Protein AF-A0A8S0S794-F1 (afdb_monomer_lite)

Sequence (117 aa):
MAPVIATTTTSLPPKKWSLDSWKSKPAWQLPEYPDKDSLESVLETIESFPPIVFAGEARSLEEKLGQAALGNAFLLQGGDCAESFREFNVDKVRDTFIVLLQMSLVLMFGGQVPVIK

Organism: NCBI:txid158383

Radius of gyration: 22.06 Å; chains: 1; bounding box: 58×30×50 Å

Structure (mmCIF, N/CA/C/O backbone):
data_AF-A0A8S0S794-F1
#
_entry.id   AF-A0A8S0S794-F1
#
loop_
_atom_site.group_PDB
_atom_site.id
_atom_site.type_symbol
_atom_site.label_atom_id
_atom_site.label_alt_id
_atom_site.label_comp_id
_atom_site.label_asym_id
_atom_site.label_entity_id
_atom_site.label_seq_id
_atom_site.pdbx_PDB_ins_code
_atom_site.Cartn_x
_atom_site.Cartn_y
_atom_site.Cartn_z
_atom_site.occupancy
_atom_site.B_iso_or_equiv
_atom_site.auth_seq_id
_atom_site.auth_comp_id
_atom_site.auth_asym_id
_atom_site.auth_atom_id
_atom_site.pdbx_PDB_model_num
ATOM 1 N N . MET A 1 1 ? -41.865 -16.484 -25.463 1.00 42.53 1 MET A N 1
ATOM 2 C CA . MET A 1 1 ? -41.442 -15.073 -25.319 1.00 42.53 1 MET A CA 1
ATOM 3 C C . MET A 1 1 ? -42.190 -14.484 -24.136 1.00 42.53 1 MET A C 1
ATOM 5 O O . MET A 1 1 ? -43.372 -14.205 -24.265 1.00 42.53 1 MET A O 1
ATOM 9 N N . ALA A 1 2 ? -41.543 -14.410 -22.973 1.00 41.00 2 ALA A N 1
ATOM 10 C CA . ALA A 1 2 ? -42.081 -13.742 -21.787 1.00 41.00 2 ALA A CA 1
ATOM 11 C C . ALA A 1 2 ? -41.574 -12.284 -21.761 1.00 41.00 2 ALA A C 1
ATOM 13 O O . ALA A 1 2 ? -40.445 -12.052 -22.201 1.00 41.00 2 ALA A O 1
ATOM 14 N N . PRO A 1 3 ? -42.377 -11.308 -21.307 1.00 45.00 3 PRO A N 1
ATOM 15 C CA . PRO A 1 3 ? -42.008 -9.899 -21.351 1.00 45.00 3 PRO A CA 1
ATOM 16 C C . PRO A 1 3 ? -41.015 -9.560 -20.232 1.00 45.00 3 PRO A C 1
ATOM 18 O O . PRO A 1 3 ? -41.170 -9.990 -19.091 1.00 45.00 3 PRO A O 1
ATOM 21 N N . VAL A 1 4 ? -39.988 -8.780 -20.569 1.00 51.53 4 VAL A N 1
ATOM 22 C CA . VAL A 1 4 ? -38.998 -8.259 -19.620 1.00 51.53 4 VAL A CA 1
ATOM 23 C C . VAL A 1 4 ? -39.615 -7.065 -18.892 1.00 51.53 4 VAL A C 1
ATOM 25 O O . VAL A 1 4 ? -39.948 -6.059 -19.515 1.00 51.53 4 VAL A O 1
ATOM 28 N N . ILE A 1 5 ? -39.790 -7.184 -17.575 1.00 49.19 5 ILE A N 1
ATOM 29 C CA . ILE A 1 5 ? -40.223 -6.087 -16.704 1.00 49.19 5 ILE A CA 1
ATOM 30 C C . ILE A 1 5 ? -39.025 -5.152 -16.518 1.00 49.19 5 ILE A C 1
ATOM 32 O O . ILE A 1 5 ? -37.982 -5.563 -16.016 1.00 49.19 5 ILE A O 1
ATOM 36 N N . ALA A 1 6 ? -39.170 -3.900 -16.950 1.00 47.84 6 ALA A N 1
ATOM 37 C CA . ALA A 1 6 ? -38.169 -2.863 -16.757 1.00 47.84 6 ALA A CA 1
ATOM 38 C C . ALA A 1 6 ? -38.046 -2.528 -15.263 1.00 47.84 6 ALA A C 1
ATOM 40 O O . ALA A 1 6 ? -38.945 -1.926 -14.673 1.00 47.84 6 ALA A O 1
ATOM 41 N N . THR A 1 7 ? -36.932 -2.915 -14.645 1.00 41.50 7 THR A N 1
ATOM 42 C CA . THR A 1 7 ? -36.584 -2.500 -13.286 1.00 41.50 7 THR A CA 1
ATOM 43 C C . THR A 1 7 ? -36.271 -1.008 -13.310 1.00 41.50 7 THR A C 1
ATOM 45 O O . THR A 1 7 ? -35.265 -0.579 -13.871 1.00 41.50 7 THR A O 1
ATOM 48 N N . THR A 1 8 ? -37.150 -0.197 -12.730 1.00 40.53 8 THR A N 1
ATOM 49 C CA . THR A 1 8 ? -36.900 1.227 -12.515 1.00 40.53 8 THR A CA 1
ATOM 50 C C . THR A 1 8 ? -35.748 1.366 -11.522 1.00 40.53 8 THR A C 1
ATOM 52 O O . THR A 1 8 ? -35.903 1.095 -10.332 1.00 40.53 8 THR A O 1
ATOM 55 N N . TH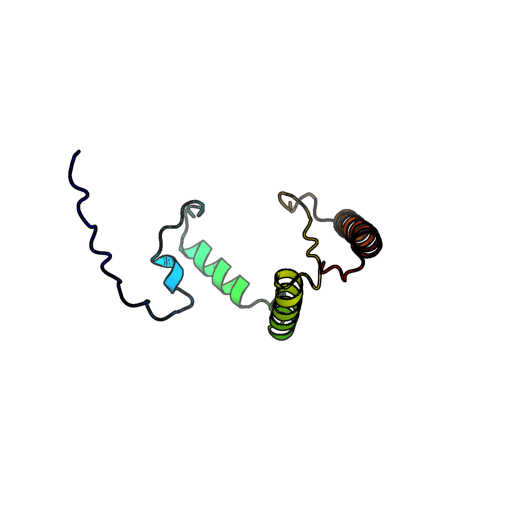R A 1 9 ? -34.567 1.749 -12.003 1.00 42.56 9 THR A N 1
ATOM 56 C CA . THR A 1 9 ? -33.424 2.085 -11.153 1.00 42.56 9 THR A CA 1
ATOM 57 C C . THR A 1 9 ? -33.735 3.400 -10.441 1.00 42.56 9 THR A C 1
ATOM 59 O O . THR A 1 9 ? -33.494 4.481 -10.972 1.00 42.56 9 THR A O 1
ATOM 62 N N . THR A 1 10 ? -34.311 3.331 -9.242 1.00 42.38 10 THR A N 1
ATOM 63 C CA . THR A 1 10 ? -34.431 4.496 -8.360 1.00 42.38 10 THR A CA 1
ATOM 64 C C . THR A 1 10 ? -33.024 4.910 -7.932 1.00 42.38 10 THR A C 1
ATOM 66 O O . THR A 1 10 ? -32.448 4.338 -7.006 1.00 42.38 10 THR A O 1
ATOM 69 N N . SER A 1 11 ? -32.433 5.880 -8.632 1.00 45.31 11 SER A N 1
ATOM 70 C CA . SER A 1 11 ? -31.151 6.475 -8.261 1.00 45.31 11 SER A CA 1
ATOM 71 C C . SER A 1 11 ? -31.338 7.323 -7.001 1.00 45.31 11 SER A C 1
ATOM 73 O O . SER A 1 11 ? -31.783 8.470 -7.066 1.00 45.31 11 SER A O 1
ATOM 75 N N . LEU A 1 12 ? -31.023 6.751 -5.839 1.00 55.22 12 LEU A N 1
ATOM 76 C CA . LEU A 1 12 ? -30.865 7.520 -4.607 1.00 55.22 12 LEU A CA 1
ATOM 77 C C . LEU A 1 12 ? -29.739 8.553 -4.813 1.00 55.22 12 LEU A C 1
ATOM 79 O O . LEU A 1 12 ? -28.697 8.193 -5.370 1.00 55.22 12 LEU A O 1
ATOM 83 N N . PRO A 1 13 ? -29.910 9.815 -4.379 1.00 56.59 13 PRO A N 1
ATOM 84 C CA . PRO A 1 13 ? -28.862 10.823 -4.494 1.00 56.59 13 PRO A CA 1
ATOM 85 C C . PRO A 1 13 ? -27.599 10.347 -3.758 1.00 56.59 13 PRO A C 1
ATOM 87 O O . PRO A 1 13 ? -27.716 9.696 -2.710 1.00 56.59 13 PRO A O 1
ATOM 90 N N . PRO A 1 14 ? -26.389 10.640 -4.270 1.00 59.72 14 PRO A N 1
ATOM 91 C CA . PRO A 1 14 ? -25.165 10.238 -3.597 1.00 59.72 14 PRO A CA 1
ATOM 92 C C . PRO A 1 14 ? -25.147 10.882 -2.209 1.00 59.72 14 PRO A C 1
ATOM 94 O O . PRO A 1 14 ? -25.150 12.107 -2.080 1.00 59.72 14 PRO A O 1
ATOM 97 N N . LYS A 1 15 ? -25.166 10.058 -1.153 1.00 68.25 15 LYS A N 1
ATOM 98 C CA . LYS A 1 15 ? -24.903 10.539 0.209 1.00 68.25 15 LYS A CA 1
ATOM 99 C C . LYS A 1 15 ? -23.586 11.321 0.173 1.00 68.25 15 LYS A C 1
ATOM 101 O O . LYS A 1 15 ? -22.595 10.813 -0.351 1.00 68.25 15 LYS A O 1
ATOM 106 N N . LYS A 1 16 ? -23.589 12.544 0.713 1.00 87.44 16 LYS A N 1
ATOM 107 C CA . LYS A 1 16 ? -22.389 13.382 0.836 1.00 87.44 16 LYS A CA 1
ATOM 108 C C . LYS A 1 16 ? -21.302 12.576 1.553 1.00 87.44 16 LYS A C 1
ATOM 110 O O . LYS A 1 16 ? -21.571 12.001 2.607 1.00 87.44 16 LYS A O 1
ATOM 115 N N . TRP A 1 17 ? -20.117 12.500 0.954 1.00 92.69 17 TRP A N 1
ATOM 116 C CA . TRP A 1 17 ? -18.995 11.756 1.518 1.00 92.69 17 TRP A CA 1
ATOM 117 C C . TRP A 1 17 ? -18.602 12.324 2.890 1.00 92.69 17 TRP A C 1
ATOM 119 O O . TRP A 1 17 ? -18.549 13.541 3.079 1.00 92.69 17 TRP A O 1
ATOM 129 N N . SER A 1 18 ? -18.343 11.424 3.834 1.00 94.12 18 SER A N 1
ATOM 130 C CA . SER A 1 18 ? -17.732 11.688 5.139 1.00 94.12 18 SER A CA 1
ATOM 131 C C . SER A 1 18 ? -16.912 10.466 5.557 1.00 94.12 18 SER A C 1
ATOM 133 O O . SER A 1 18 ? -17.135 9.370 5.028 1.00 94.12 18 SER A O 1
ATOM 135 N N . LEU A 1 19 ? -16.000 10.635 6.518 1.00 90.12 19 LEU A N 1
ATOM 136 C CA . LEU A 1 19 ? -15.127 9.560 7.006 1.00 90.12 19 LEU A CA 1
ATOM 137 C C . LEU A 1 19 ? -15.914 8.323 7.472 1.00 90.12 19 LEU A C 1
ATOM 139 O O . LEU A 1 19 ? -15.535 7.205 7.150 1.00 90.12 19 LEU A O 1
ATOM 143 N N . ASP A 1 20 ? -17.067 8.511 8.118 1.00 92.69 20 ASP A N 1
ATOM 144 C CA . ASP A 1 20 ? -17.905 7.410 8.617 1.00 92.69 20 ASP A CA 1
ATOM 145 C C . ASP A 1 20 ? -18.941 6.882 7.616 1.00 92.69 20 ASP A C 1
ATOM 147 O O . ASP A 1 20 ? -19.671 5.932 7.908 1.00 92.69 20 ASP A O 1
ATOM 151 N N . SER A 1 21 ? -19.045 7.474 6.424 1.00 93.69 21 SER A N 1
ATOM 152 C CA . SER A 1 21 ? -20.118 7.138 5.475 1.00 93.69 21 SER A CA 1
ATOM 153 C C . SER A 1 21 ? -20.108 5.662 5.035 1.00 93.69 21 SER A C 1
ATOM 155 O O . SER A 1 21 ? -21.174 5.106 4.731 1.00 93.69 21 SER A O 1
ATOM 157 N N . TRP A 1 22 ? -18.940 5.005 5.071 1.00 93.19 22 TRP A N 1
ATOM 158 C CA . TRP A 1 22 ? -18.763 3.587 4.738 1.00 93.19 22 TRP A CA 1
ATOM 159 C C . TRP A 1 22 ? -19.434 2.642 5.744 1.00 93.19 22 TRP A C 1
ATOM 161 O O . TRP A 1 22 ? -19.937 1.603 5.327 1.00 93.19 22 TRP A O 1
ATOM 171 N N . LYS A 1 23 ? -19.550 3.024 7.027 1.00 91.81 23 LYS A N 1
ATOM 172 C CA . LYS A 1 23 ? -20.187 2.205 8.083 1.00 91.81 23 LYS A CA 1
ATOM 173 C C . LYS A 1 23 ? -21.663 1.904 7.786 1.00 91.81 23 LYS A C 1
ATOM 175 O O . LYS A 1 23 ? -22.233 0.964 8.322 1.00 91.81 23 LYS A O 1
ATOM 180 N N . SER A 1 24 ? -22.292 2.699 6.914 1.00 93.06 24 SER A N 1
ATOM 181 C CA . SER A 1 24 ? -23.677 2.496 6.465 1.00 93.06 24 SER A CA 1
ATOM 182 C C . SER A 1 24 ? -23.826 1.551 5.262 1.00 93.06 24 SER A C 1
ATOM 184 O O . SER A 1 24 ? -24.940 1.370 4.765 1.00 93.06 24 SER A O 1
ATOM 186 N N . LYS A 1 25 ? -22.722 1.000 4.742 1.00 92.81 25 LYS A N 1
ATOM 187 C CA . LYS A 1 25 ? -22.692 0.104 3.579 1.00 92.81 25 LYS A CA 1
ATOM 188 C C . LYS A 1 25 ? -22.486 -1.353 4.021 1.00 92.81 25 LYS A C 1
ATOM 190 O O . LYS A 1 25 ? -21.875 -1.580 5.061 1.00 92.81 25 LYS A O 1
ATOM 195 N N . PRO A 1 26 ? -22.959 -2.345 3.242 1.00 95.06 26 PRO A N 1
ATOM 196 C CA . PRO A 1 26 ? -22.663 -3.748 3.520 1.00 95.06 26 PRO A CA 1
ATOM 197 C C . PRO A 1 26 ? -21.150 -4.019 3.490 1.00 95.06 26 PRO A C 1
ATOM 199 O O . PRO A 1 26 ? -20.492 -3.682 2.507 1.00 95.06 26 PRO A O 1
ATOM 202 N N . ALA A 1 27 ? -20.619 -4.651 4.539 1.00 94.44 27 ALA A N 1
ATOM 203 C CA . ALA A 1 27 ? -19.223 -5.077 4.650 1.00 94.44 27 ALA A CA 1
ATOM 204 C C . ALA A 1 27 ? -19.172 -6.523 5.178 1.00 94.44 27 ALA A C 1
ATOM 206 O O . ALA A 1 27 ? -19.787 -6.820 6.198 1.00 94.44 27 ALA A O 1
ATOM 207 N N . TRP A 1 28 ? -18.494 -7.432 4.465 1.00 94.50 28 TRP A N 1
ATOM 208 C CA . TRP A 1 28 ? -18.593 -8.883 4.718 1.00 94.50 28 TRP A CA 1
ATOM 209 C C . TRP A 1 28 ? -17.451 -9.495 5.536 1.00 94.50 28 TRP A C 1
ATOM 211 O O . TRP A 1 28 ? -17.655 -10.526 6.158 1.00 94.50 28 TRP A O 1
ATOM 221 N N . GLN A 1 29 ? -16.258 -8.901 5.518 1.00 95.50 29 GLN A N 1
ATOM 222 C CA . GLN A 1 29 ? -15.042 -9.482 6.111 1.00 95.50 29 GLN A CA 1
ATOM 223 C C . GLN A 1 29 ? -14.567 -8.689 7.338 1.00 95.50 29 GLN A C 1
ATOM 225 O O . GLN A 1 29 ? -13.369 -8.568 7.581 1.00 95.50 29 GLN A O 1
ATOM 230 N N . LEU A 1 30 ? -15.500 -8.077 8.075 1.00 94.25 30 LEU A N 1
ATOM 231 C CA . LEU A 1 30 ? -15.159 -7.344 9.291 1.00 94.25 30 LEU A CA 1
ATOM 232 C C . LEU A 1 30 ? -15.056 -8.304 10.480 1.00 94.25 30 LEU A C 1
ATOM 234 O O . LEU A 1 30 ? -15.936 -9.150 10.644 1.00 94.25 30 LEU A O 1
ATOM 238 N N . PRO A 1 31 ? -14.025 -8.165 11.325 1.00 94.81 31 PRO A N 1
ATOM 239 C CA . PRO A 1 31 ? -13.963 -8.893 12.582 1.00 94.81 31 PRO A CA 1
ATOM 240 C C . PRO A 1 31 ? -15.040 -8.399 13.557 1.00 94.81 31 PRO A C 1
ATOM 242 O O . PRO A 1 31 ? -15.346 -7.206 13.627 1.00 94.81 31 PRO A O 1
ATOM 245 N N . GLU A 1 32 ? -15.581 -9.320 14.351 1.00 94.44 32 GLU A N 1
ATOM 246 C CA . GLU A 1 32 ? -16.445 -8.997 15.485 1.00 94.44 32 GLU A CA 1
ATOM 247 C C . GLU A 1 32 ? -15.584 -8.834 16.742 1.00 94.44 32 GLU A C 1
ATOM 249 O O . GLU A 1 32 ? -15.047 -9.805 17.278 1.00 94.44 32 GLU A O 1
ATOM 254 N N . TYR A 1 33 ? -15.431 -7.593 17.208 1.00 95.56 33 TYR A N 1
ATOM 255 C CA . TYR A 1 33 ? -14.737 -7.307 18.462 1.00 95.56 33 TYR A CA 1
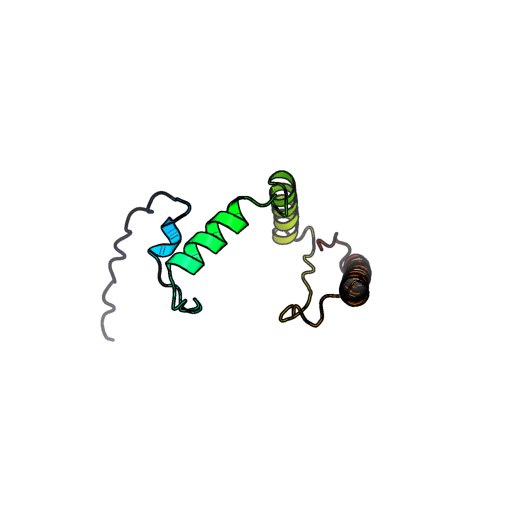ATOM 256 C C . TYR A 1 33 ? -15.708 -7.450 19.646 1.00 95.56 33 TYR A C 1
ATOM 258 O O . TYR A 1 33 ? -16.764 -6.813 19.635 1.00 95.56 33 TYR A O 1
ATOM 266 N N . PRO A 1 34 ? -15.377 -8.256 20.673 1.00 96.00 34 PRO A N 1
ATOM 267 C CA . PRO A 1 34 ? -16.271 -8.493 21.808 1.00 96.00 34 PRO A CA 1
ATOM 268 C C . PRO A 1 34 ? -16.397 -7.277 22.737 1.00 96.00 34 PRO A C 1
ATOM 270 O O . PRO A 1 34 ? -17.445 -7.085 23.349 1.00 96.00 34 PRO A O 1
ATOM 273 N N . ASP A 1 35 ? -15.347 -6.459 22.829 1.00 97.00 35 ASP A N 1
ATOM 274 C CA . ASP A 1 35 ? -15.294 -5.258 23.658 1.00 97.00 35 ASP A CA 1
ATOM 275 C C . ASP A 1 35 ? -15.168 -4.013 22.772 1.00 97.00 35 ASP A C 1
ATOM 277 O O . ASP A 1 35 ? -14.171 -3.819 22.070 1.00 97.00 35 ASP A O 1
ATOM 281 N N . LYS A 1 36 ? -16.210 -3.180 22.798 1.00 95.25 36 LYS A N 1
ATOM 282 C CA . LYS A 1 36 ? -16.280 -1.944 22.015 1.00 95.25 36 LYS A CA 1
ATOM 283 C C . LYS A 1 36 ? -15.477 -0.810 22.640 1.00 95.25 36 LYS A C 1
ATOM 285 O O . LYS A 1 36 ? -14.940 -0.001 21.892 1.00 95.25 36 LYS A O 1
ATOM 290 N N . ASP A 1 37 ? -15.366 -0.775 23.964 1.00 96.94 37 ASP A N 1
ATOM 291 C CA . ASP A 1 37 ? -14.635 0.283 24.662 1.00 96.94 37 ASP A CA 1
ATOM 292 C C . ASP A 1 37 ? -13.128 0.101 24.435 1.00 96.94 37 ASP A C 1
ATOM 294 O O . ASP A 1 37 ? -12.417 1.056 24.119 1.00 96.94 37 ASP A O 1
ATOM 298 N N . SER A 1 38 ? -12.651 -1.150 24.474 1.00 97.31 38 SER A N 1
ATOM 299 C CA . SER A 1 38 ? -11.273 -1.479 24.084 1.00 97.31 38 SER A CA 1
ATOM 300 C C . SER A 1 38 ? -10.977 -1.144 22.618 1.00 97.31 38 SER A C 1
ATOM 302 O O . SER A 1 38 ? -9.886 -0.663 22.312 1.00 97.31 38 SER A O 1
ATOM 304 N N . LEU A 1 39 ? -11.924 -1.383 21.701 1.00 96.94 39 LEU A N 1
ATOM 305 C CA . LEU A 1 39 ? -11.759 -1.021 20.289 1.00 96.94 39 LEU A CA 1
ATOM 306 C C . LEU A 1 39 ? -11.601 0.495 20.121 1.00 96.94 39 LEU A C 1
ATOM 308 O O . LEU A 1 39 ? -10.670 0.927 19.446 1.00 96.94 39 LEU A O 1
ATOM 312 N N . GLU A 1 40 ? -12.476 1.287 20.743 1.00 96.44 40 GLU A N 1
ATOM 313 C CA . GLU A 1 40 ? -12.435 2.750 20.650 1.00 96.44 40 GLU A CA 1
ATOM 314 C C . GLU A 1 40 ? -11.112 3.303 21.195 1.00 96.44 40 GLU A C 1
ATOM 316 O O . GLU A 1 40 ? -10.438 4.075 20.518 1.00 96.44 40 GLU A O 1
ATOM 321 N N . SER A 1 41 ? -10.660 2.808 22.351 1.00 98.06 41 SER A N 1
ATOM 322 C CA . SER A 1 41 ? -9.381 3.217 22.945 1.00 98.06 41 SER A CA 1
ATOM 323 C C . SER A 1 41 ? -8.175 2.938 22.031 1.00 98.06 41 SER A C 1
ATOM 325 O O . SER A 1 41 ? -7.244 3.748 21.941 1.00 98.06 41 SER A O 1
ATOM 327 N N . VAL A 1 42 ? -8.180 1.810 21.312 1.00 97.94 42 VAL A N 1
ATOM 328 C CA . VAL A 1 42 ? -7.126 1.487 20.335 1.00 97.94 42 VAL A CA 1
ATOM 329 C C . VAL A 1 42 ? -7.202 2.405 19.113 1.00 97.94 42 VAL A C 1
ATOM 331 O O . VAL A 1 42 ? -6.158 2.841 18.625 1.00 97.94 42 VAL A O 1
ATOM 334 N N . LEU A 1 43 ? -8.404 2.727 18.628 1.00 96.62 43 LEU A N 1
ATOM 335 C CA . LEU A 1 43 ? -8.587 3.646 17.501 1.00 96.62 43 LEU A CA 1
ATOM 336 C C . LEU A 1 43 ? -8.096 5.061 17.837 1.00 96.62 43 LEU A C 1
ATOM 338 O O . LEU A 1 43 ? -7.333 5.620 17.050 1.00 96.62 43 LEU A O 1
ATOM 342 N N . GLU A 1 44 ? -8.434 5.586 19.018 1.00 97.38 44 GLU A N 1
ATOM 343 C CA . GLU A 1 44 ? -7.931 6.880 19.513 1.00 97.38 44 GLU A CA 1
ATOM 344 C C . GLU A 1 44 ? -6.397 6.899 19.584 1.00 97.38 44 GLU A C 1
ATOM 346 O O . GLU A 1 44 ? -5.743 7.873 19.204 1.00 97.38 44 GLU A O 1
ATOM 351 N N . THR A 1 45 ? -5.799 5.788 20.024 1.00 98.19 45 THR A N 1
ATOM 352 C CA . THR A 1 45 ? -4.339 5.650 20.079 1.00 98.19 45 THR A CA 1
ATOM 353 C C . THR A 1 45 ? -3.723 5.709 18.679 1.00 98.19 45 THR A C 1
ATOM 355 O O . THR A 1 45 ? -2.761 6.450 18.470 1.00 98.19 45 THR A O 1
ATOM 358 N N . ILE A 1 46 ? -4.271 4.968 17.710 1.00 97.81 46 ILE A N 1
ATOM 359 C CA . ILE A 1 46 ? -3.764 4.938 16.328 1.00 97.81 46 ILE A CA 1
ATOM 360 C C . ILE A 1 46 ? -3.921 6.306 15.651 1.00 97.81 46 ILE A C 1
ATOM 362 O O . ILE A 1 46 ? -3.018 6.723 14.929 1.00 97.81 46 ILE A O 1
ATOM 366 N N . GLU A 1 47 ? -5.019 7.023 15.902 1.00 96.25 47 GLU A N 1
ATOM 367 C CA . GLU A 1 47 ? -5.250 8.365 15.348 1.00 96.25 47 GLU A CA 1
ATOM 368 C C . GLU A 1 47 ? -4.199 9.385 15.820 1.00 96.25 47 GLU A C 1
ATOM 370 O O . GLU A 1 47 ? -3.859 10.314 15.088 1.00 96.25 47 GLU A O 1
ATOM 375 N N . SER A 1 48 ? -3.627 9.186 17.012 1.00 97.25 48 SER A N 1
ATOM 376 C CA . SER A 1 48 ? -2.570 10.053 17.549 1.00 97.25 48 SER A CA 1
ATOM 377 C C . SER A 1 48 ? -1.189 9.850 16.905 1.00 97.25 48 SER A C 1
ATOM 379 O O . SER A 1 48 ? -0.295 10.684 17.085 1.00 97.25 48 SER A O 1
ATOM 381 N N . PHE A 1 49 ? -0.979 8.751 16.173 1.00 97.94 49 PHE A N 1
ATOM 382 C CA . PHE A 1 49 ? 0.312 8.433 15.567 1.00 97.94 49 PHE A CA 1
ATOM 383 C C . PHE A 1 49 ? 0.568 9.234 14.285 1.00 97.94 49 PHE A C 1
ATOM 385 O O . PHE A 1 49 ? -0.364 9.629 13.582 1.00 97.94 49 PHE A O 1
ATOM 392 N N . PRO A 1 50 ? 1.846 9.489 13.945 1.00 97.31 50 PRO A N 1
ATOM 393 C CA . PRO A 1 50 ? 2.173 10.159 12.697 1.00 97.31 50 PRO A CA 1
ATOM 394 C C . PRO A 1 50 ? 1.692 9.336 11.489 1.00 97.31 50 PRO A C 1
ATOM 396 O O . PRO A 1 50 ? 1.714 8.102 11.528 1.00 97.31 50 PRO A O 1
ATOM 399 N N . PRO A 1 51 ? 1.299 9.999 10.388 1.00 95.81 51 PRO A N 1
ATOM 400 C CA . PRO A 1 51 ? 0.899 9.306 9.174 1.00 95.81 51 PRO A CA 1
ATOM 401 C C . PRO A 1 51 ? 2.079 8.538 8.567 1.00 95.81 51 PRO A C 1
ATOM 403 O O . PRO A 1 51 ? 3.221 8.992 8.611 1.00 95.81 51 PRO A O 1
ATOM 406 N N . ILE A 1 52 ? 1.785 7.393 7.944 1.00 96.38 52 ILE A N 1
ATOM 407 C CA . ILE A 1 52 ? 2.799 6.552 7.283 1.00 96.38 52 ILE A CA 1
ATOM 408 C C . ILE A 1 52 ? 3.254 7.167 5.947 1.00 96.38 52 ILE A C 1
ATOM 410 O O . ILE A 1 52 ? 4.394 6.971 5.537 1.00 96.38 52 ILE A O 1
ATOM 414 N N . VAL A 1 53 ? 2.376 7.922 5.276 1.00 97.25 53 VAL A N 1
ATOM 415 C CA . VAL A 1 53 ? 2.644 8.566 3.979 1.00 97.25 53 VAL A CA 1
ATOM 416 C C . VAL A 1 53 ? 2.111 9.994 3.950 1.00 97.25 53 VAL A C 1
ATOM 418 O O . VAL A 1 53 ? 1.103 10.316 4.587 1.00 97.25 53 VAL A O 1
ATOM 421 N N . PHE A 1 54 ? 2.744 10.857 3.162 1.00 96.31 54 PHE A N 1
ATOM 422 C CA . PHE A 1 54 ? 2.283 12.222 2.932 1.00 96.31 54 PHE A CA 1
ATOM 423 C C . PHE A 1 54 ? 1.292 12.297 1.764 1.00 96.31 54 PHE A C 1
ATOM 425 O O . PHE A 1 54 ? 1.425 11.626 0.742 1.00 96.31 54 PHE A O 1
ATOM 432 N N . ALA A 1 55 ? 0.334 13.226 1.838 1.00 96.19 55 ALA A N 1
ATOM 433 C CA . ALA A 1 55 ? -0.646 13.442 0.765 1.00 96.19 55 ALA A CA 1
ATOM 434 C C . ALA A 1 55 ? -0.017 13.850 -0.589 1.00 96.19 55 ALA A C 1
ATOM 436 O O . ALA A 1 55 ? -0.640 13.713 -1.642 1.00 96.19 55 ALA A O 1
ATOM 437 N N . GLY A 1 56 ? 1.206 14.394 -0.586 1.00 97.62 56 GLY A N 1
ATOM 438 C CA . GLY A 1 56 ? 1.963 14.663 -1.814 1.00 97.62 56 GLY A CA 1
ATOM 439 C C . GLY A 1 56 ? 2.434 13.385 -2.515 1.00 97.62 56 GLY A C 1
ATOM 440 O O . GLY A 1 56 ? 2.377 13.305 -3.738 1.00 97.62 56 GLY A O 1
ATOM 441 N N . GLU A 1 57 ? 2.828 12.369 -1.748 1.00 97.38 57 GLU A N 1
ATOM 442 C CA . GLU A 1 57 ? 3.294 11.084 -2.278 1.00 97.38 57 GLU A CA 1
ATOM 443 C C . GLU A 1 57 ? 2.140 10.304 -2.911 1.00 97.38 57 GLU A C 1
ATOM 445 O O . GLU A 1 57 ? 2.291 9.780 -4.012 1.00 97.38 57 GLU A O 1
ATOM 450 N N . ALA A 1 58 ? 0.960 10.319 -2.278 1.00 97.75 58 ALA A N 1
ATOM 451 C CA . ALA A 1 58 ? -0.251 9.709 -2.830 1.00 97.75 58 ALA A CA 1
ATOM 452 C C . ALA A 1 58 ? -0.651 10.325 -4.184 1.00 97.75 58 ALA A C 1
ATOM 454 O O . ALA A 1 58 ? -0.926 9.595 -5.134 1.00 97.75 58 ALA A O 1
ATOM 455 N N . ARG A 1 59 ? -0.607 11.661 -4.305 1.00 98.06 59 ARG A N 1
ATOM 456 C CA . ARG A 1 59 ? -0.870 12.359 -5.577 1.00 98.06 59 ARG A CA 1
ATOM 457 C C . ARG A 1 59 ? 0.177 12.037 -6.643 1.00 98.06 59 ARG A C 1
ATOM 459 O O . ARG A 1 59 ? -0.172 11.790 -7.790 1.00 98.06 59 ARG A O 1
ATOM 466 N N . SER A 1 60 ? 1.454 11.964 -6.262 1.00 97.94 60 SER A N 1
ATOM 467 C CA . SER A 1 60 ? 2.514 11.552 -7.191 1.00 97.94 60 SER A CA 1
ATOM 468 C C . SER A 1 60 ? 2.325 10.112 -7.686 1.00 97.94 60 SER A C 1
ATOM 470 O O . SER A 1 60 ? 2.604 9.818 -8.849 1.00 97.94 60 SER A O 1
ATOM 472 N N . LEU A 1 61 ? 1.850 9.203 -6.827 1.00 97.94 61 LEU A N 1
ATOM 473 C CA . LEU A 1 61 ? 1.517 7.837 -7.230 1.00 97.94 61 LEU A CA 1
ATOM 474 C C . LEU A 1 61 ? 0.310 7.809 -8.177 1.00 97.94 61 LEU A C 1
ATOM 476 O O . LEU A 1 61 ? 0.370 7.121 -9.193 1.00 97.94 61 LEU A O 1
ATOM 480 N N . GLU A 1 62 ? -0.743 8.575 -7.893 1.00 98.12 62 GLU A N 1
ATOM 481 C CA . GLU A 1 62 ? -1.929 8.695 -8.754 1.00 98.12 62 GLU A CA 1
ATOM 482 C C . GLU A 1 62 ? -1.563 9.141 -10.179 1.00 98.12 62 GLU A C 1
ATOM 484 O O . GLU A 1 62 ? -1.970 8.504 -11.152 1.00 98.12 62 GLU A O 1
ATOM 489 N N . GLU A 1 63 ? -0.718 10.167 -10.319 1.00 98.19 63 GLU A N 1
ATOM 490 C CA . GLU A 1 63 ? -0.228 10.641 -11.621 1.00 98.19 63 GLU A CA 1
ATOM 491 C C . GLU A 1 63 ? 0.516 9.542 -12.398 1.00 98.19 63 GLU A C 1
ATOM 493 O O . GLU A 1 63 ? 0.300 9.360 -13.601 1.00 98.19 63 GLU A O 1
ATOM 498 N N . LYS A 1 64 ? 1.370 8.770 -11.712 1.00 98.00 64 LYS A N 1
ATOM 499 C CA . LYS A 1 64 ? 2.102 7.643 -12.311 1.00 98.00 64 LYS A CA 1
ATOM 500 C C . LYS A 1 64 ? 1.151 6.523 -12.732 1.00 98.00 64 LYS A C 1
ATOM 502 O O . LYS A 1 64 ? 1.278 6.011 -13.842 1.00 98.00 64 LYS A O 1
ATOM 507 N N . LEU A 1 65 ? 0.179 6.164 -11.895 1.00 98.38 65 LEU A N 1
ATOM 508 C CA . LEU A 1 65 ? -0.842 5.169 -12.240 1.00 98.38 65 LEU A CA 1
ATOM 509 C C . LEU A 1 65 ? -1.670 5.612 -13.454 1.00 98.38 65 LEU A C 1
ATOM 511 O O . LEU A 1 65 ? -1.986 4.783 -14.307 1.00 98.38 65 LEU A O 1
ATOM 515 N N . GLY A 1 66 ? -1.932 6.914 -13.596 1.00 98.38 66 GLY A N 1
ATOM 516 C CA . GLY A 1 66 ? -2.517 7.491 -14.807 1.00 98.38 66 GLY A CA 1
ATOM 517 C C . GLY A 1 66 ? -1.683 7.215 -16.064 1.00 98.38 66 GLY A C 1
ATOM 518 O O . GLY A 1 66 ? -2.237 6.834 -17.093 1.00 98.38 66 GLY A O 1
ATOM 519 N N . GLN A 1 67 ? -0.350 7.315 -15.984 1.00 98.25 67 GLN A N 1
ATOM 520 C CA . GLN A 1 67 ? 0.534 6.940 -17.099 1.00 98.25 67 GLN A CA 1
ATOM 521 C C . GLN A 1 67 ? 0.436 5.452 -17.442 1.00 98.25 67 GLN A C 1
ATOM 523 O O . GLN A 1 67 ? 0.415 5.102 -18.621 1.00 98.25 67 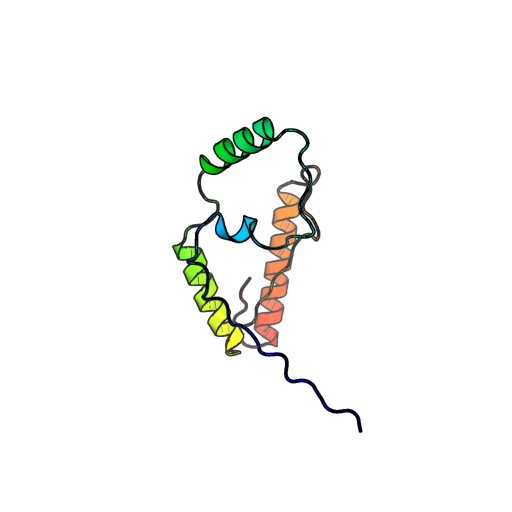GLN A O 1
ATOM 528 N N . ALA A 1 68 ? 0.331 4.576 -16.439 1.00 97.94 68 ALA A N 1
ATOM 529 C CA . ALA A 1 68 ? 0.154 3.146 -16.678 1.00 97.94 68 ALA A CA 1
ATOM 530 C C . ALA A 1 68 ? -1.195 2.830 -17.343 1.00 97.94 68 ALA A C 1
ATOM 532 O O . ALA A 1 68 ? -1.244 2.045 -18.287 1.00 97.94 68 ALA A O 1
ATOM 533 N N . ALA A 1 69 ? -2.276 3.495 -16.925 1.00 98.06 69 ALA A N 1
ATOM 534 C CA . ALA A 1 69 ? -3.595 3.349 -17.543 1.00 98.06 69 ALA A CA 1
ATOM 535 C C . ALA A 1 69 ? -3.618 3.784 -19.022 1.00 98.06 69 ALA A C 1
ATOM 537 O O . ALA A 1 69 ? -4.376 3.230 -19.816 1.00 98.06 69 ALA A O 1
ATOM 538 N N . LEU A 1 70 ? -2.767 4.744 -19.400 1.00 97.81 70 LEU A N 1
ATOM 539 C CA . LEU A 1 70 ? -2.580 5.190 -20.785 1.00 97.81 70 LEU A CA 1
ATOM 540 C C . LEU A 1 70 ? -1.595 4.318 -21.587 1.00 97.81 70 LEU A C 1
ATOM 542 O O . LEU A 1 70 ? -1.383 4.581 -22.768 1.00 97.81 70 LEU A O 1
ATOM 546 N N . GLY A 1 71 ? -0.989 3.297 -20.971 1.00 96.81 71 GLY A N 1
ATOM 547 C CA . GLY A 1 71 ? 0.007 2.426 -21.603 1.00 96.81 71 GLY A CA 1
ATOM 548 C C . GLY A 1 71 ? 1.421 3.014 -21.676 1.00 96.81 71 GLY A C 1
ATOM 549 O O . GLY A 1 71 ? 2.295 2.417 -22.297 1.00 96.81 71 GLY A O 1
ATOM 550 N N . ASN A 1 72 ? 1.672 4.153 -21.024 1.00 97.75 72 ASN A N 1
ATOM 551 C CA . ASN A 1 72 ? 2.977 4.825 -21.007 1.00 97.75 72 ASN A CA 1
ATOM 552 C C . ASN A 1 72 ? 3.913 4.306 -19.902 1.00 97.75 72 ASN A C 1
ATOM 554 O O . ASN A 1 72 ? 5.064 4.730 -19.825 1.00 97.75 72 ASN A O 1
ATOM 558 N N . ALA A 1 73 ? 3.423 3.441 -19.014 1.00 98.19 73 ALA A N 1
ATOM 559 C CA . ALA A 1 73 ? 4.180 2.822 -17.930 1.00 98.19 73 ALA A CA 1
ATOM 560 C C . ALA A 1 73 ? 3.589 1.447 -17.582 1.00 98.19 73 ALA A C 1
ATOM 562 O O . ALA A 1 73 ? 2.47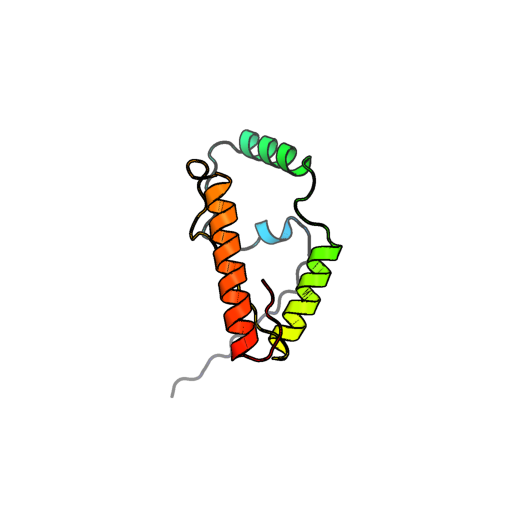1 1.120 -17.975 1.00 98.19 73 ALA A O 1
ATOM 563 N N . PHE A 1 74 ? 4.324 0.655 -16.807 1.00 98.19 74 PHE A N 1
ATOM 564 C CA . PHE A 1 74 ? 3.880 -0.640 -16.295 1.00 98.19 74 PHE A CA 1
ATOM 565 C C . PHE A 1 74 ? 3.853 -0.630 -14.760 1.00 98.19 74 PHE A C 1
ATOM 567 O O . PHE A 1 74 ? 4.781 -0.120 -14.135 1.00 98.19 74 PHE A O 1
ATOM 574 N N . LEU A 1 75 ? 2.810 -1.192 -14.141 1.00 98.25 75 LEU A N 1
ATOM 575 C CA . LEU A 1 75 ? 2.710 -1.325 -12.683 1.00 98.25 75 LEU A CA 1
ATOM 576 C C . LEU A 1 75 ? 3.227 -2.698 -12.239 1.00 98.25 75 LEU A C 1
ATOM 578 O O . LEU A 1 75 ? 2.682 -3.727 -12.631 1.00 98.25 75 LEU A O 1
ATOM 582 N N . LEU A 1 76 ? 4.244 -2.704 -11.383 1.00 98.38 76 LEU A N 1
ATOM 583 C CA . LEU A 1 76 ? 4.707 -3.874 -10.651 1.00 98.38 76 LEU A CA 1
ATOM 584 C C . LEU A 1 76 ? 4.312 -3.719 -9.182 1.00 98.38 76 LEU A C 1
ATOM 586 O O . LEU A 1 76 ? 4.880 -2.897 -8.476 1.00 98.38 76 LEU A O 1
ATOM 590 N N . GLN A 1 77 ? 3.380 -4.545 -8.717 1.00 98.06 77 GLN A N 1
ATOM 591 C CA . GLN A 1 77 ? 3.011 -4.629 -7.306 1.00 98.06 77 GLN A CA 1
ATOM 592 C C . GLN A 1 77 ? 3.257 -6.057 -6.819 1.00 98.06 77 GLN A C 1
ATOM 594 O O . GLN A 1 77 ? 2.820 -7.016 -7.455 1.00 98.06 77 GLN A O 1
ATOM 599 N N . GLY A 1 78 ? 3.965 -6.205 -5.703 1.00 96.50 78 GLY A N 1
ATOM 600 C CA . GLY A 1 78 ? 4.285 -7.509 -5.132 1.00 96.50 78 GLY A CA 1
ATOM 601 C C . GLY A 1 78 ? 4.721 -7.399 -3.677 1.00 96.50 78 GLY A C 1
ATOM 602 O O . GLY A 1 78 ? 5.131 -6.332 -3.228 1.00 96.50 78 GLY A O 1
ATOM 603 N N . GLY A 1 79 ? 4.608 -8.505 -2.948 1.00 95.81 79 GLY A N 1
ATOM 604 C CA . GLY A 1 79 ? 4.910 -8.587 -1.524 1.00 95.81 79 GLY A CA 1
ATOM 605 C C . GLY A 1 79 ? 4.382 -9.885 -0.917 1.00 95.81 79 GLY A C 1
ATOM 606 O O . GLY A 1 79 ? 3.999 -10.808 -1.641 1.00 95.81 79 GLY A O 1
ATOM 607 N N . ASP A 1 80 ? 4.358 -9.939 0.412 1.00 93.75 80 ASP A N 1
ATOM 608 C CA . ASP A 1 80 ? 3.803 -11.068 1.154 1.00 93.75 80 ASP A CA 1
ATOM 609 C C . ASP A 1 80 ? 2.296 -11.227 0.900 1.00 93.75 80 ASP A C 1
ATOM 611 O O . ASP A 1 80 ? 1.554 -10.256 0.759 1.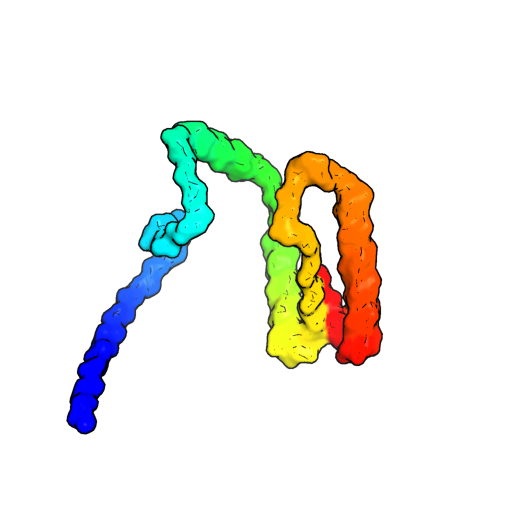00 93.75 80 ASP A O 1
ATOM 615 N N . CYS A 1 81 ? 1.820 -12.474 0.912 1.00 95.31 81 CYS A N 1
ATOM 616 C CA . CYS A 1 81 ? 0.381 -12.756 0.898 1.00 95.31 81 CYS A CA 1
ATOM 617 C C . CYS A 1 81 ? -0.302 -12.274 2.189 1.00 95.31 81 CYS A C 1
ATOM 619 O O . CYS A 1 81 ? -1.450 -11.834 2.164 1.00 95.31 81 CYS A O 1
ATOM 621 N N . ALA A 1 82 ? 0.397 -12.407 3.316 1.00 94.44 82 ALA A N 1
ATOM 622 C CA . ALA A 1 82 ? 0.003 -11.896 4.617 1.00 94.44 82 ALA A CA 1
ATOM 623 C C . ALA A 1 82 ? 1.270 -11.674 5.448 1.00 94.44 82 ALA A C 1
ATOM 625 O O . ALA A 1 82 ? 2.039 -12.609 5.680 1.00 94.44 82 ALA A O 1
ATOM 626 N N . GLU A 1 83 ? 1.488 -10.443 5.893 1.00 93.88 83 GLU A N 1
ATOM 627 C CA . GLU A 1 83 ? 2.594 -10.123 6.791 1.00 93.88 83 GLU A CA 1
ATOM 628 C C . GLU A 1 83 ? 2.300 -10.650 8.206 1.00 93.88 83 GLU A C 1
ATOM 630 O O . GLU A 1 83 ? 1.153 -10.695 8.655 1.00 93.88 83 GLU A O 1
ATOM 635 N N . SER A 1 84 ? 3.344 -11.067 8.926 1.00 94.75 84 SER A N 1
ATOM 636 C CA . SER A 1 84 ? 3.229 -11.670 10.258 1.00 94.75 84 SER A CA 1
ATOM 637 C C . SER A 1 84 ? 4.200 -11.020 11.230 1.00 94.75 84 SER A C 1
ATOM 639 O O . SER A 1 84 ? 5.391 -10.910 10.943 1.00 94.75 84 SER A O 1
ATOM 641 N N . PHE A 1 85 ? 3.725 -10.683 12.433 1.00 94.25 85 PHE A N 1
ATOM 642 C CA . PHE A 1 85 ? 4.570 -10.117 13.491 1.00 94.25 85 PHE A CA 1
ATOM 643 C C . PHE A 1 85 ? 5.742 -11.027 13.881 1.00 94.25 85 PHE A C 1
ATOM 645 O O . PHE A 1 85 ? 6.792 -10.536 14.280 1.00 94.25 85 PHE A O 1
ATOM 652 N N . ARG A 1 86 ? 5.589 -12.352 13.752 1.00 92.12 86 ARG A N 1
ATOM 653 C CA . ARG A 1 86 ? 6.662 -13.315 14.065 1.00 92.12 86 ARG A CA 1
ATOM 654 C C . ARG A 1 86 ? 7.796 -13.289 13.047 1.00 92.12 86 ARG A C 1
ATOM 656 O O . ARG A 1 86 ? 8.918 -13.648 13.380 1.00 92.12 86 ARG A O 1
ATOM 663 N N . GLU A 1 87 ? 7.488 -12.899 11.817 1.00 86.94 87 GLU A N 1
ATOM 664 C CA . GLU A 1 87 ? 8.423 -12.906 10.692 1.00 86.94 87 GLU A CA 1
ATOM 665 C C . GLU A 1 87 ? 8.919 -11.502 10.342 1.00 86.94 87 GLU A C 1
ATOM 667 O O . GLU A 1 87 ? 9.621 -11.327 9.346 1.00 86.94 87 GLU A O 1
ATOM 672 N N . PHE A 1 88 ? 8.581 -10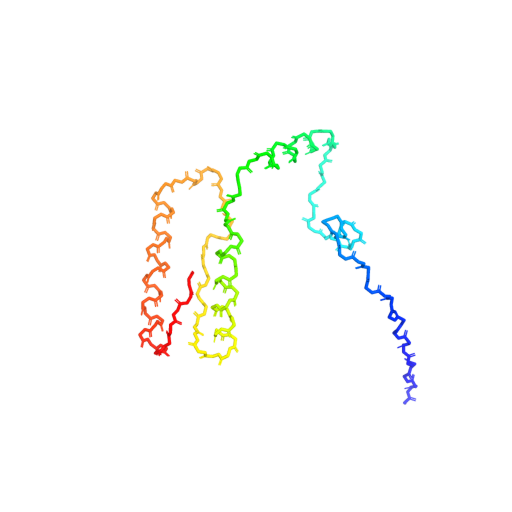.498 11.154 1.00 90.19 88 PHE A N 1
ATOM 673 C CA . PHE A 1 88 ? 9.004 -9.127 10.926 1.00 90.19 88 PHE A CA 1
ATOM 674 C C . PHE A 1 88 ? 10.486 -8.957 11.276 1.00 90.19 88 PHE A C 1
ATOM 676 O O . PHE A 1 88 ? 10.861 -8.760 12.432 1.00 90.19 88 PHE A O 1
ATOM 683 N N . ASN A 1 89 ? 11.341 -9.061 10.260 1.00 92.94 89 ASN A N 1
ATOM 684 C CA . ASN A 1 89 ? 12.771 -8.814 10.376 1.00 92.94 89 ASN A CA 1
ATOM 685 C C . ASN A 1 89 ? 13.310 -8.072 9.145 1.00 92.94 89 ASN A C 1
ATOM 687 O O . ASN A 1 89 ? 12.732 -8.113 8.057 1.00 92.94 89 ASN A O 1
ATOM 691 N N . VAL A 1 90 ? 14.442 -7.395 9.338 1.00 94.44 90 VAL A N 1
ATOM 692 C CA . VAL A 1 90 ? 15.053 -6.515 8.332 1.00 94.44 90 VAL A CA 1
ATOM 693 C C . VAL A 1 90 ? 15.489 -7.281 7.084 1.00 94.44 90 VAL A C 1
ATOM 695 O O . VAL A 1 90 ? 15.355 -6.756 5.980 1.00 94.44 90 VAL A O 1
ATOM 698 N N . ASP A 1 91 ? 15.975 -8.516 7.235 1.00 95.50 91 ASP A N 1
ATOM 699 C CA . ASP A 1 91 ? 16.429 -9.324 6.103 1.00 95.50 91 ASP A CA 1
ATOM 700 C C . ASP A 1 91 ? 15.261 -9.674 5.175 1.00 95.50 91 ASP A C 1
ATOM 702 O O . ASP A 1 91 ? 15.367 -9.467 3.970 1.00 95.50 91 ASP A O 1
ATOM 706 N N . LYS A 1 92 ? 14.104 -10.076 5.720 1.00 94.25 92 LYS A N 1
ATOM 707 C CA . LYS A 1 92 ? 12.899 -10.376 4.927 1.00 94.25 92 LYS A CA 1
ATOM 708 C C . LYS A 1 92 ? 12.430 -9.167 4.112 1.00 94.25 92 LYS A C 1
ATOM 710 O O . LYS A 1 92 ? 12.142 -9.294 2.919 1.00 94.25 92 LYS A O 1
ATOM 715 N N . VAL A 1 93 ? 12.385 -7.989 4.737 1.00 94.56 93 VAL A N 1
ATOM 716 C CA . VAL A 1 93 ? 11.983 -6.741 4.065 1.00 94.56 93 VAL A CA 1
ATOM 717 C C . VAL A 1 93 ? 12.986 -6.373 2.969 1.00 94.56 93 VAL A C 1
ATOM 719 O O . VAL A 1 93 ? 12.590 -6.075 1.841 1.00 94.56 93 VAL A O 1
ATOM 722 N N . ARG A 1 94 ? 14.290 -6.441 3.271 1.00 96.31 94 ARG A N 1
ATOM 723 C CA . ARG A 1 94 ? 15.361 -6.158 2.306 1.00 96.31 94 ARG A CA 1
ATOM 724 C C . ARG A 1 94 ? 15.291 -7.098 1.110 1.00 96.31 94 ARG A C 1
ATOM 726 O O . ARG A 1 94 ? 15.357 -6.638 -0.027 1.00 96.31 94 ARG A O 1
ATOM 733 N N . ASP A 1 95 ? 15.179 -8.393 1.359 1.00 96.62 95 ASP A N 1
ATOM 734 C CA . ASP A 1 95 ? 15.252 -9.404 0.312 1.00 96.62 95 ASP A CA 1
ATOM 735 C C . ASP A 1 95 ? 14.017 -9.317 -0.603 1.00 96.62 95 ASP A C 1
ATOM 737 O O . ASP A 1 95 ? 14.155 -9.357 -1.827 1.00 96.62 95 ASP A O 1
ATOM 741 N N . THR A 1 96 ? 12.831 -9.044 -0.041 1.00 96.44 96 THR A N 1
ATOM 742 C CA . THR A 1 96 ? 11.615 -8.738 -0.822 1.00 96.44 96 THR A CA 1
ATOM 743 C C . THR A 1 96 ? 11.803 -7.493 -1.694 1.00 96.44 96 THR A C 1
ATOM 745 O O . THR A 1 96 ? 11.461 -7.498 -2.880 1.00 96.44 96 THR A O 1
ATOM 748 N N . PHE A 1 97 ? 12.406 -6.432 -1.147 1.00 96.94 97 PHE A N 1
ATOM 749 C CA . PHE A 1 97 ? 12.689 -5.210 -1.899 1.00 96.94 97 PHE A CA 1
ATOM 750 C C . PHE A 1 97 ? 13.696 -5.441 -3.037 1.00 96.94 97 PHE A C 1
ATOM 752 O O . PHE A 1 97 ? 13.501 -4.936 -4.143 1.00 96.94 97 PHE A O 1
ATOM 759 N N . ILE A 1 98 ? 14.737 -6.254 -2.817 1.00 98.00 98 ILE A N 1
ATOM 760 C CA . ILE A 1 98 ? 15.705 -6.634 -3.860 1.00 98.00 98 ILE A CA 1
ATOM 761 C C . ILE A 1 98 ? 15.001 -7.351 -5.013 1.00 98.00 98 ILE A C 1
ATOM 763 O O . ILE A 1 98 ? 15.241 -7.008 -6.172 1.00 98.00 98 ILE A O 1
ATOM 767 N N . VAL A 1 99 ? 14.113 -8.302 -4.715 1.00 98.06 99 VAL A N 1
ATOM 768 C CA . VAL A 1 99 ? 13.353 -9.028 -5.744 1.00 98.06 99 VAL A CA 1
ATOM 769 C C . VAL A 1 99 ? 12.490 -8.066 -6.564 1.00 98.06 99 VAL A C 1
ATOM 771 O O . VAL A 1 99 ? 12.542 -8.102 -7.795 1.00 98.06 99 VAL A O 1
ATOM 774 N N . LEU A 1 100 ? 11.770 -7.143 -5.918 1.00 98.19 100 LEU A N 1
ATOM 775 C CA . LEU A 1 100 ? 10.978 -6.121 -6.616 1.00 98.19 100 LEU A CA 1
ATOM 776 C C . LEU A 1 100 ? 11.840 -5.236 -7.530 1.00 98.19 100 LEU A C 1
ATOM 778 O O . LEU A 1 100 ? 11.454 -4.956 -8.668 1.00 98.19 100 LEU A O 1
ATOM 782 N N . LEU A 1 101 ? 13.028 -4.822 -7.078 1.00 98.00 101 LEU A N 1
ATOM 783 C CA . LEU A 1 101 ? 13.953 -4.035 -7.898 1.00 98.00 101 LEU A CA 1
ATOM 784 C C . LEU A 1 101 ? 14.492 -4.829 -9.096 1.00 98.00 101 LEU A C 1
ATOM 786 O O . LEU A 1 101 ? 14.556 -4.288 -10.203 1.00 98.00 101 LEU A O 1
ATOM 790 N N . GLN A 1 102 ? 14.842 -6.102 -8.902 1.00 98.19 102 GLN A N 1
ATOM 791 C CA . GLN A 1 102 ? 15.320 -6.982 -9.971 1.00 98.19 102 GLN A CA 1
ATOM 792 C C . GLN A 1 102 ? 14.239 -7.212 -11.032 1.00 98.19 102 GLN A C 1
ATOM 794 O O . GLN A 1 102 ? 14.497 -7.038 -12.225 1.00 98.19 102 GLN A O 1
ATOM 799 N N . MET A 1 103 ? 13.013 -7.527 -10.610 1.00 98.38 103 MET A N 1
ATOM 800 C CA . MET A 1 103 ? 11.870 -7.672 -11.513 1.00 98.38 103 MET A CA 1
ATOM 801 C C . MET A 1 103 ? 11.591 -6.372 -12.273 1.00 98.38 103 MET A C 1
ATOM 803 O O . MET A 1 103 ? 11.400 -6.400 -13.487 1.00 98.38 103 MET A O 1
ATOM 807 N N . SER A 1 104 ? 11.624 -5.227 -11.583 1.00 97.94 104 SER A N 1
ATOM 808 C CA . SER A 1 104 ? 11.416 -3.909 -12.191 1.00 97.94 104 SER A CA 1
ATOM 809 C C . SER A 1 104 ? 12.420 -3.630 -13.311 1.00 97.94 104 SER A C 1
ATOM 811 O O . SER A 1 104 ? 12.021 -3.139 -14.366 1.00 97.94 104 SER A O 1
ATOM 813 N N . LEU A 1 105 ? 13.696 -3.977 -13.117 1.00 97.56 105 LEU A N 1
ATOM 814 C CA . LEU A 1 105 ? 14.737 -3.804 -14.132 1.00 97.56 105 LEU A CA 1
ATOM 815 C C . LEU A 1 105 ? 14.477 -4.676 -15.372 1.00 97.56 105 LEU A C 1
ATOM 817 O O . LEU A 1 105 ? 14.553 -4.184 -16.497 1.00 97.56 105 LEU A O 1
ATOM 821 N N . VAL A 1 106 ? 14.133 -5.952 -15.170 1.00 98.19 106 VAL A N 1
ATOM 822 C CA . VAL A 1 106 ? 13.840 -6.890 -16.269 1.00 98.19 106 VAL A CA 1
ATOM 823 C C . VAL A 1 106 ? 12.607 -6.445 -17.061 1.00 98.19 106 VAL A C 1
ATOM 825 O O . VAL A 1 106 ? 12.649 -6.406 -18.291 1.00 98.19 106 VAL A O 1
ATOM 828 N N . LEU A 1 107 ? 11.530 -6.059 -16.371 1.00 97.88 107 LEU A N 1
ATOM 829 C CA . LEU A 1 107 ? 10.294 -5.579 -16.996 1.00 97.88 107 LEU A CA 1
ATOM 830 C C . LEU A 1 107 ? 10.510 -4.277 -17.772 1.00 97.88 107 LEU A C 1
ATOM 832 O O . LEU A 1 107 ? 10.000 -4.139 -18.880 1.00 97.88 107 LEU A O 1
ATOM 836 N N . MET A 1 108 ? 11.301 -3.349 -17.230 1.00 97.19 108 MET A N 1
ATOM 837 C CA . MET A 1 108 ? 11.620 -2.089 -17.904 1.00 97.19 108 MET A CA 1
ATOM 838 C C . MET A 1 108 ? 12.412 -2.328 -19.194 1.00 97.19 108 MET A C 1
ATOM 840 O O . MET A 1 108 ? 12.108 -1.726 -20.222 1.00 97.19 108 MET A O 1
ATOM 844 N N . PHE A 1 109 ? 13.393 -3.238 -19.168 1.00 97.06 109 PHE A N 1
ATOM 845 C CA . PHE A 1 109 ? 14.176 -3.589 -20.354 1.00 97.06 109 PHE A CA 1
ATOM 846 C C . PHE A 1 109 ? 13.325 -4.279 -21.431 1.00 97.06 109 PHE A C 1
ATOM 848 O O . PHE A 1 109 ? 13.406 -3.915 -22.602 1.00 97.06 109 PHE A O 1
ATOM 855 N N . GLY A 1 110 ? 12.492 -5.251 -21.043 1.00 97.19 110 GLY A N 1
ATOM 856 C CA . GLY A 1 110 ? 11.656 -6.004 -21.984 1.00 97.19 110 GLY A CA 1
ATOM 857 C C . GLY A 1 110 ? 10.468 -5.211 -22.534 1.00 97.19 110 GLY A C 1
ATOM 858 O O . GLY A 1 110 ? 10.125 -5.358 -23.703 1.00 97.19 110 GLY A O 1
ATOM 859 N N . GLY A 1 111 ? 9.847 -4.370 -21.705 1.00 95.25 111 GLY A N 1
ATOM 860 C CA . GLY A 1 111 ? 8.674 -3.575 -22.071 1.00 95.25 111 GLY A CA 1
ATOM 861 C C . GLY A 1 111 ? 8.995 -2.220 -22.700 1.00 95.25 111 GLY A C 1
ATOM 862 O O . GLY A 1 111 ? 8.092 -1.594 -23.243 1.00 95.25 111 GLY A O 1
ATOM 863 N N . GLN A 1 112 ? 10.248 -1.753 -22.616 1.00 96.81 112 GLN A N 1
ATOM 864 C CA . GLN A 1 112 ? 10.691 -0.429 -23.086 1.00 96.81 112 GLN A CA 1
ATOM 865 C C . GLN A 1 112 ? 9.866 0.750 -22.536 1.00 96.81 112 GLN A C 1
ATOM 867 O O . GLN A 1 112 ? 9.835 1.832 -23.120 1.00 96.81 112 GLN A O 1
ATOM 872 N N . VAL A 1 113 ? 9.228 0.553 -21.381 1.00 97.06 113 VAL A N 1
ATOM 873 C CA . VAL A 1 113 ? 8.438 1.560 -20.670 1.00 97.06 113 VAL A CA 1
ATOM 874 C C . VAL A 1 113 ? 8.873 1.634 -19.205 1.00 97.06 113 VAL A C 1
ATOM 876 O O . VAL A 1 113 ? 9.354 0.640 -18.652 1.00 97.06 113 VAL A O 1
ATOM 879 N N . PRO A 1 114 ? 8.712 2.790 -18.539 1.00 97.31 114 PRO A N 1
ATOM 880 C CA . PRO A 1 114 ? 8.954 2.913 -17.108 1.00 97.31 114 PRO A CA 1
ATOM 881 C C . PRO A 1 114 ? 8.126 1.916 -16.288 1.00 97.31 114 PRO A C 1
ATOM 883 O O . PRO A 1 114 ? 6.959 1.673 -16.588 1.00 97.31 114 PRO A O 1
ATOM 886 N N . VAL A 1 115 ? 8.711 1.392 -15.208 1.00 98.19 115 VAL A N 1
ATOM 887 C CA . VAL A 1 115 ? 8.025 0.515 -14.248 1.00 98.19 115 VAL A CA 1
ATOM 888 C C . VAL A 1 115 ? 7.815 1.253 -12.930 1.00 98.19 115 VAL A C 1
ATOM 890 O O . VAL A 1 115 ? 8.783 1.682 -12.290 1.00 98.19 115 VAL A O 1
ATOM 893 N N . ILE A 1 116 ? 6.552 1.371 -12.530 1.00 97.88 116 ILE A N 1
ATOM 894 C CA . ILE A 1 116 ? 6.104 1.846 -11.220 1.00 97.88 116 ILE A CA 1
ATOM 895 C C . ILE A 1 116 ? 6.171 0.654 -10.272 1.00 97.88 116 ILE A C 1
ATOM 897 O O . ILE A 1 116 ? 5.707 -0.429 -10.620 1.00 97.88 116 ILE A O 1
ATOM 901 N N . LYS A 1 117 ? 6.778 0.856 -9.113 1.00 95.50 117 LYS A N 1
ATOM 902 C CA . LYS A 1 117 ? 6.976 -0.135 -8.058 1.00 95.50 117 LYS A CA 1
ATOM 903 C C . LYS A 1 117 ? 6.523 0.479 -6.747 1.00 95.50 117 LYS A C 1
ATOM 905 O O . LYS A 1 117 ? 6.774 1.699 -6.597 1.00 95.50 117 LYS A O 1
#

InterPro domains:
  IPR002480 DAHP synthetase, class II [PF01474] (17-117)
  IPR002480 DAHP synthetase, class II [PTHR21337] (13-117)
  IPR013785 Aldolase-type TIM barrel [G3DSA:3.20.20.70] (50-117)

pLDDT: mean 90.03, std 16.28, range [40.53, 98.38]

Foldseek 3Di:
DDDDDDDPPPDDPPDPDDPCPCVPDDDDPDDDDPDPVVVVVVVVVVVPDDDPDDPVVVVVVVVVVVCVVVVQEAEDDDDDPDDDPVPDDPVRVVVRVVVSVVVQVVCCVVSVHHYDD

Secondary structure (DSSP, 8-state):
-PPPP------PPPPPP-TTGGGGS--SS----S-HHHHHHHHHHHHTSPPSS-HHHHHHHHHHHHHHHTTSSEE-----SS--GGG--HHHHHHHHHHHHHHHHHHHHHHSS-EE-